Protein AF-A0A946PWZ6-F1 (afdb_monomer)

Sequence (122 aa):
MGLSAFQRKIKNADKPLVVDFWAPWCGPCKMTKLILEKLQDEYAGKVDVSFINADKFKEGDVKILLQPFDRFLRLGTGAVVLLLGFNQGVWSLMAISVAIAFWGISDICPLWSAIKGFFRKK

Mean predicted aligned error: 13.88 Å

Secondary structure (DSSP, 8-state):
--HHHHHHHHHT-SS-EEEEEE-TT-HHHHHHHHHHHHHHHHTTTT-EEEEEEGGGS-TTS------HHHHHHHHHHHHHHHHHHHHHT-HHHHHHHHHHHHHHHHTT-HHHHHHHHHHTT-

Nearest PDB structures (foldseek):
  3dxb-assembly2_D  TM=8.796E-01  e=1.048E-04  Escherichia coli O157:H7
  2h70-assembly2_B  TM=8.902E-01  e=1.359E-04  Escherichia coli
  7bzk-assembly1_B  TM=9.449E-01  e=6.059E-04  Arabidopsis thaliana
  5xoc-assembly1_B  TM=8.041E-01  e=9.823E-05  Escherichia coli K-12
  2ypm-assembly1_A  TM=9.442E-01  e=1.238E-03  synthetic construct

Radius of gyration: 20.77 Å; Cα contacts (8 Å, |Δi|>4): 86; chains: 1; bounding box: 49×38×45 Å

Foldseek 3Di:
DEPVVVVVCVVPDPAAEAEQEDEPPDPVSVVVVVVVVVVCVVCPPHYHYHYDYNVNYDPPDDPPPPPVVVLCVLLVVLVVLCVVCVVVVPVVSPVVSVVSNCVSVLSPDVVNVVVVVVVVVD

Solvent-accessible surface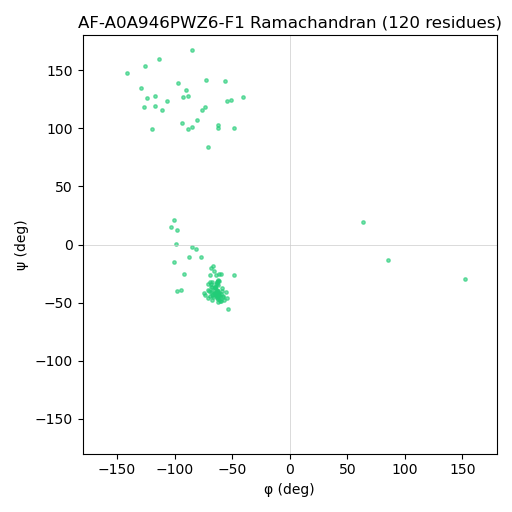 area (backbone atoms only — not comparable to full-atom values): 7090 Å² total; per-residue (Å²): 101,50,72,72,57,49,54,50,52,60,76,70,48,93,46,60,69,48,74,47,77,32,45,100,87,39,68,69,44,59,57,52,48,58,52,51,54,55,48,37,64,77,36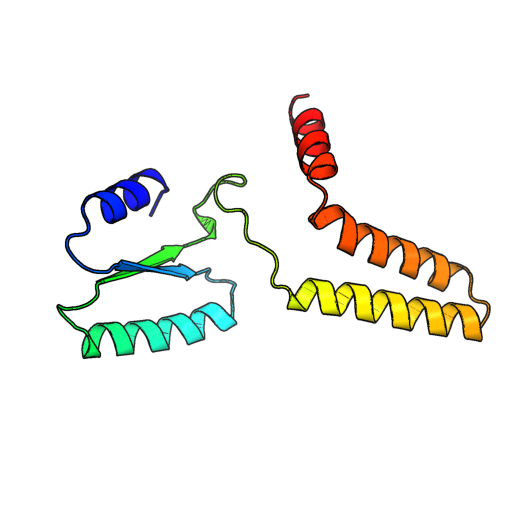,58,91,62,42,48,75,46,81,30,49,53,81,66,55,66,97,80,81,73,82,76,73,73,55,73,61,63,46,50,51,36,44,50,50,17,53,52,38,31,52,52,14,63,76,68,70,37,63,69,38,39,53,50,17,51,50,41,40,49,56,54,50,51,80,72,37,68,65,52,59,52,50,53,57,59,64,70,74,110

pLDDT: mean 75.92, std 12.52, range [43.72, 93.0]

Structure (mmCIF, N/CA/C/O backbone):
data_AF-A0A946PWZ6-F1
#
_entry.id   AF-A0A946PWZ6-F1
#
loop_
_atom_site.group_PDB
_atom_site.id
_atom_site.type_symbol
_atom_site.label_atom_id
_atom_site.label_alt_id
_atom_site.label_comp_id
_atom_site.label_asym_id
_atom_site.label_entity_id
_atom_site.label_seq_id
_atom_site.pdbx_PDB_ins_code
_atom_site.Cartn_x
_atom_site.Cartn_y
_atom_site.Cartn_z
_atom_site.occupancy
_atom_site.B_iso_or_equiv
_atom_site.auth_seq_id
_atom_site.auth_comp_id
_atom_site.auth_asym_id
_atom_site.auth_atom_id
_atom_site.pdbx_PDB_model_num
ATOM 1 N N . MET A 1 1 ? -15.781 8.729 0.412 1.00 58.56 1 MET A N 1
ATOM 2 C CA . MET A 1 1 ? -15.851 9.929 1.273 1.00 58.56 1 MET A CA 1
ATOM 3 C C . MET A 1 1 ? -14.778 10.905 0.817 1.00 58.56 1 MET A C 1
ATOM 5 O O . MET A 1 1 ? -13.764 10.436 0.326 1.00 58.56 1 MET A O 1
ATOM 9 N N . GLY A 1 2 ? -15.005 12.216 0.921 1.00 65.62 2 GLY A N 1
ATOM 10 C CA . GLY A 1 2 ? -13.944 13.215 0.714 1.00 65.62 2 GLY A CA 1
ATOM 11 C C . GLY A 1 2 ? -13.122 13.452 1.989 1.00 65.62 2 GLY A C 1
ATOM 12 O O . GLY A 1 2 ? -13.548 13.049 3.074 1.00 65.62 2 GLY A O 1
ATOM 13 N N . LEU A 1 3 ? -11.981 14.141 1.870 1.00 68.44 3 LEU A N 1
ATOM 14 C CA . LEU A 1 3 ? -11.038 14.408 2.970 1.00 68.44 3 LEU A CA 1
ATO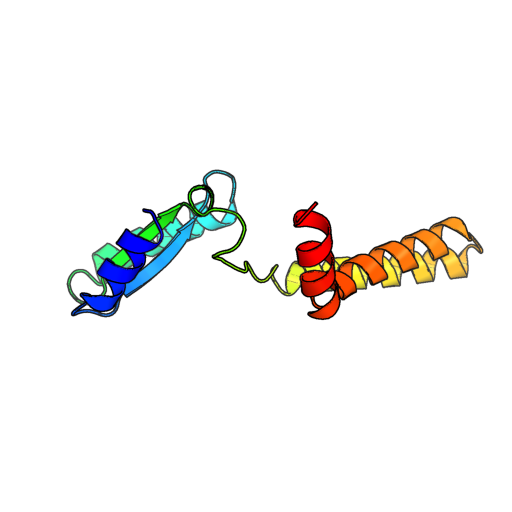M 15 C C . LEU A 1 3 ? -11.697 15.093 4.186 1.00 68.44 3 LEU A C 1
ATOM 17 O O . LEU A 1 3 ? -11.460 14.707 5.326 1.00 68.44 3 LEU A O 1
ATOM 21 N N . SER A 1 4 ? -12.591 16.058 3.956 1.00 72.38 4 SER A N 1
ATOM 22 C CA . SER A 1 4 ? -13.293 16.783 5.027 1.00 72.38 4 SER A CA 1
ATOM 23 C C . SER A 1 4 ? -14.286 15.908 5.802 1.00 72.38 4 SER A C 1
ATOM 25 O O . SER A 1 4 ? -14.470 16.072 7.008 1.00 72.38 4 SER A O 1
ATOM 27 N N . ALA A 1 5 ? -14.926 14.945 5.132 1.00 77.19 5 ALA A N 1
ATOM 28 C CA . ALA A 1 5 ? -15.793 13.969 5.788 1.00 77.19 5 ALA A CA 1
ATOM 29 C C . ALA A 1 5 ? -14.972 12.976 6.625 1.00 77.19 5 ALA A C 1
ATOM 31 O O . ALA A 1 5 ? -15.361 12.661 7.746 1.00 77.19 5 ALA A O 1
ATOM 32 N N . PHE A 1 6 ? -13.815 12.554 6.111 1.00 78.62 6 PHE A N 1
ATOM 33 C CA . PHE A 1 6 ? -12.870 11.694 6.821 1.00 78.62 6 PHE A CA 1
ATOM 34 C C . PHE A 1 6 ? -12.320 12.352 8.093 1.00 78.62 6 PHE A C 1
ATOM 36 O O . PHE A 1 6 ? -12.410 11.771 9.172 1.00 78.62 6 PHE A O 1
ATOM 43 N N . GLN A 1 7 ? -11.839 13.595 7.997 1.00 79.62 7 GLN A N 1
ATOM 44 C CA . GLN A 1 7 ? -11.321 14.340 9.149 1.00 79.62 7 GLN A CA 1
ATOM 45 C C . GLN A 1 7 ? -12.370 14.521 10.249 1.00 79.62 7 GLN A C 1
ATOM 47 O O . GLN A 1 7 ? -12.046 14.391 11.427 1.00 79.62 7 GLN A O 1
ATOM 52 N N . ARG A 1 8 ? -13.632 14.790 9.884 1.00 82.69 8 ARG A N 1
ATOM 53 C CA . ARG A 1 8 ? -14.728 14.852 10.864 1.00 82.69 8 ARG A CA 1
ATOM 54 C C . ARG A 1 8 ? -14.991 13.498 11.515 1.00 82.69 8 ARG A C 1
ATOM 56 O O . ARG A 1 8 ? -15.184 13.457 12.723 1.00 82.69 8 ARG A O 1
ATOM 63 N N . LYS A 1 9 ? -14.962 12.408 10.740 1.00 81.12 9 LYS A N 1
ATOM 64 C CA . LYS A 1 9 ? -15.174 11.058 11.273 1.00 81.12 9 LYS A CA 1
ATOM 65 C C . LYS A 1 9 ? -14.078 10.663 12.268 1.00 81.12 9 LYS A C 1
ATOM 67 O O . LYS A 1 9 ? -14.411 10.100 13.295 1.00 81.12 9 LYS A O 1
ATOM 72 N N . ILE A 1 10 ? -12.814 11.021 12.014 1.00 83.38 10 ILE A N 1
ATOM 73 C CA . ILE A 1 10 ? -11.712 10.794 12.969 1.00 83.38 10 ILE A CA 1
ATOM 74 C C . ILE A 1 10 ? -11.866 11.658 14.221 1.00 83.38 10 ILE A C 1
ATOM 76 O O . ILE A 1 10 ? -11.721 11.156 15.328 1.00 83.38 10 ILE A O 1
ATOM 80 N N . LYS A 1 11 ? -12.141 12.960 14.058 1.00 84.25 11 LYS A N 1
ATOM 81 C CA . LYS A 1 11 ? -12.227 13.889 15.197 1.00 84.25 11 LYS A CA 1
ATOM 82 C C . LYS A 1 11 ? -13.354 13.543 16.167 1.00 84.25 11 LYS A C 1
ATOM 84 O O . LYS A 1 11 ? -13.210 13.795 17.353 1.00 84.25 11 LYS A O 1
ATOM 89 N N . ASN A 1 12 ? -14.444 12.982 15.651 1.00 84.56 12 ASN A N 1
ATOM 90 C CA . ASN A 1 12 ? -15.623 12.623 16.431 1.00 84.56 12 ASN A CA 1
ATOM 91 C C . ASN A 1 12 ? -15.701 11.110 16.709 1.00 84.56 12 ASN A C 1
ATOM 93 O O . ASN A 1 12 ? -16.777 10.608 17.022 1.00 84.56 12 ASN A O 1
ATOM 97 N N . ALA A 1 13 ? -14.613 10.357 16.514 1.00 82.62 13 ALA A N 1
ATOM 98 C CA . ALA A 1 13 ? -14.610 8.925 16.784 1.00 82.62 13 ALA A CA 1
ATOM 99 C C . ALA A 1 13 ? -14.428 8.671 18.288 1.00 82.62 13 ALA A C 1
ATOM 101 O O . ALA A 1 13 ? -13.325 8.792 18.811 1.00 82.62 13 ALA A O 1
ATOM 102 N N . ASP A 1 14 ? -15.501 8.257 18.964 1.00 82.25 14 ASP A N 1
ATOM 103 C CA . ASP A 1 14 ? -15.459 7.833 20.376 1.00 82.25 14 ASP A CA 1
ATOM 104 C C . ASP A 1 14 ? -14.871 6.422 20.566 1.00 82.25 14 ASP A C 1
ATOM 106 O O . ASP A 1 14 ? -14.599 5.983 21.683 1.00 82.25 14 ASP A O 1
ATOM 110 N N . LYS A 1 15 ? -14.694 5.681 19.468 1.00 85.19 15 LYS A N 1
ATOM 111 C CA . LYS A 1 15 ? -14.197 4.301 19.439 1.00 85.19 15 LYS A CA 1
ATOM 112 C C . LYS A 1 15 ? -12.990 4.197 18.508 1.00 85.19 15 LYS A C 1
ATOM 114 O O . LYS A 1 15 ? -12.902 4.977 17.557 1.00 85.19 15 LYS A O 1
ATOM 119 N N . PRO A 1 16 ? -12.082 3.229 18.727 1.00 85.38 16 PRO A N 1
ATOM 120 C CA . PRO A 1 16 ? -10.998 2.962 17.791 1.00 85.38 16 PRO A CA 1
ATOM 121 C C . PRO A 1 16 ? -11.564 2.719 16.386 1.00 85.38 16 PRO A C 1
ATOM 123 O O . PRO A 1 16 ? -12.429 1.866 16.182 1.00 85.38 16 PRO A O 1
ATOM 126 N N . LEU A 1 17 ? -11.091 3.526 15.437 1.00 85.25 17 LEU A N 1
ATOM 127 C CA . LEU A 1 17 ? -11.569 3.573 14.061 1.00 85.25 17 LEU A CA 1
ATOM 128 C C . LEU A 1 17 ? -10.480 3.025 13.135 1.00 85.25 17 LEU A C 1
ATOM 130 O O . LEU A 1 17 ? -9.412 3.624 13.002 1.00 85.25 17 LEU A O 1
ATOM 134 N N . VAL A 1 18 ? -10.762 1.908 12.473 1.00 83.75 18 VAL A N 1
ATOM 135 C CA . VAL A 1 18 ? -9.904 1.330 11.435 1.00 83.75 18 VAL A CA 1
ATOM 136 C C . VAL A 1 18 ? -10.366 1.852 10.082 1.00 83.75 18 VAL A C 1
ATOM 138 O O . VAL A 1 18 ? -11.543 1.779 9.729 1.00 83.75 18 VAL A O 1
ATOM 141 N N . VAL A 1 19 ? -9.436 2.410 9.315 1.00 83.56 19 VAL A N 1
ATOM 142 C CA . VAL A 1 19 ? -9.729 3.028 8.021 1.00 83.56 19 VAL A CA 1
ATOM 143 C C . VAL A 1 19 ? -8.989 2.259 6.943 1.00 83.56 19 VAL A C 1
ATOM 145 O O . VAL A 1 19 ? -7.761 2.219 6.955 1.00 83.56 19 VAL A O 1
ATOM 148 N N . ASP A 1 20 ? -9.740 1.684 6.007 1.00 81.88 20 ASP A N 1
ATOM 149 C CA . ASP A 1 20 ? -9.186 0.964 4.862 1.00 81.88 20 ASP A CA 1
ATOM 150 C C . ASP A 1 20 ? -9.345 1.788 3.581 1.00 81.88 20 ASP A C 1
ATOM 152 O O . ASP A 1 20 ? -10.448 2.216 3.212 1.00 81.88 20 ASP A O 1
ATOM 156 N N . PHE A 1 21 ? -8.219 2.033 2.914 1.00 80.19 21 PHE A N 1
ATOM 157 C CA . PHE A 1 21 ? -8.160 2.761 1.653 1.00 80.19 21 PHE A CA 1
ATOM 158 C C . PHE A 1 21 ? -8.200 1.752 0.509 1.00 80.19 21 PHE A C 1
ATOM 160 O O . PHE A 1 21 ? -7.207 1.092 0.215 1.00 80.19 21 PHE A O 1
ATOM 167 N N . TRP A 1 22 ? -9.346 1.650 -0.158 1.00 79.06 22 TRP A N 1
ATOM 168 C CA . TRP A 1 22 ? -9.567 0.665 -1.213 1.00 79.06 22 TRP A CA 1
ATOM 169 C C . TRP A 1 22 ? -9.745 1.329 -2.577 1.00 79.06 22 TRP A C 1
ATOM 171 O O . TRP A 1 22 ? -10.119 2.495 -2.674 1.00 79.06 22 TRP A O 1
ATOM 181 N N . ALA A 1 23 ? -9.536 0.570 -3.649 1.00 78.44 23 ALA A N 1
ATOM 182 C CA . ALA A 1 23 ? -9.840 1.005 -5.007 1.00 78.44 23 ALA A CA 1
ATOM 183 C C . ALA A 1 23 ? -10.409 -0.165 -5.830 1.00 78.44 23 ALA A C 1
ATOM 185 O O . ALA A 1 23 ? -10.014 -1.313 -5.607 1.00 78.44 23 ALA A O 1
ATOM 186 N N . PRO A 1 24 ? -11.315 0.078 -6.796 1.00 75.19 24 PRO A N 1
ATOM 187 C CA . PRO A 1 24 ? -11.941 -0.977 -7.599 1.00 75.19 24 PRO A CA 1
ATOM 188 C C . PRO A 1 24 ? -10.943 -1.752 -8.476 1.00 75.19 24 PRO A C 1
ATOM 190 O O . PRO A 1 24 ? -11.180 -2.925 -8.786 1.00 75.19 24 PRO A O 1
ATOM 193 N N . TRP A 1 25 ? -9.824 -1.119 -8.837 1.00 74.75 25 TRP A N 1
ATOM 194 C CA . TRP A 1 25 ? -8.723 -1.706 -9.607 1.00 74.75 25 TRP A CA 1
ATOM 195 C C . TRP A 1 25 ? -7.672 -2.413 -8.735 1.00 74.75 25 TRP A C 1
ATOM 197 O O . TRP A 1 25 ? -6.834 -3.143 -9.257 1.00 74.75 25 TRP A O 1
ATOM 207 N N . CYS A 1 26 ? -7.715 -2.251 -7.410 1.00 76.31 26 CYS A N 1
ATOM 208 C CA . CYS A 1 26 ? -6.762 -2.887 -6.508 1.00 76.31 26 CYS A CA 1
ATOM 209 C C . CYS A 1 26 ? -7.219 -4.315 -6.166 1.00 76.31 26 CYS A C 1
ATOM 211 O O . CYS A 1 26 ? -8.091 -4.521 -5.320 1.00 76.31 26 CYS A O 1
ATOM 213 N N . GLY A 1 27 ? -6.620 -5.310 -6.827 1.00 76.19 27 GLY A N 1
ATOM 214 C CA . GLY A 1 27 ? -6.893 -6.734 -6.592 1.00 76.19 27 GLY A CA 1
ATOM 215 C C . GLY A 1 27 ? -6.735 -7.156 -5.122 1.00 76.19 27 GLY A C 1
ATOM 216 O O . GLY A 1 27 ? -7.707 -7.636 -4.538 1.00 76.19 27 GLY A O 1
ATOM 217 N N . PRO A 1 28 ? -5.574 -6.916 -4.482 1.00 75.50 28 PRO A N 1
ATOM 218 C CA . PRO A 1 28 ? -5.355 -7.253 -3.072 1.00 75.50 28 PRO A CA 1
ATOM 219 C C . PRO A 1 28 ? -6.347 -6.577 -2.115 1.00 75.50 28 PRO A C 1
ATOM 221 O O . PRO A 1 28 ? -6.825 -7.209 -1.178 1.00 75.50 28 PRO A O 1
ATOM 224 N N . CYS A 1 29 ? -6.735 -5.326 -2.390 1.00 80.94 29 CYS A N 1
ATOM 225 C CA . CYS A 1 29 ? -7.674 -4.580 -1.551 1.00 80.94 29 CYS A CA 1
ATOM 226 C C . CYS A 1 29 ? -9.051 -5.258 -1.465 1.00 80.94 29 CYS A C 1
ATOM 228 O O . CYS A 1 29 ? -9.712 -5.178 -0.433 1.00 80.94 29 CYS A O 1
ATOM 230 N N . LYS A 1 30 ? -9.487 -5.963 -2.520 1.00 78.94 30 LYS A N 1
ATOM 231 C CA . LYS A 1 30 ? -10.759 -6.709 -2.501 1.00 78.94 30 LYS A CA 1
ATOM 232 C C . LYS A 1 30 ? -10.736 -7.856 -1.489 1.00 78.94 30 LYS A C 1
ATOM 234 O O . LYS A 1 30 ? -11.748 -8.103 -0.842 1.00 78.94 30 LYS A O 1
ATOM 239 N N . MET A 1 31 ? -9.589 -8.519 -1.332 1.00 83.81 31 MET A N 1
ATOM 240 C CA . MET A 1 31 ? -9.410 -9.589 -0.347 1.00 83.81 31 MET A CA 1
ATOM 241 C C . MET A 1 31 ? -9.372 -9.026 1.073 1.00 83.81 31 MET A C 1
ATOM 243 O O . MET A 1 31 ? -10.071 -9.524 1.953 1.00 83.81 31 MET A O 1
ATOM 247 N N . THR A 1 32 ? -8.607 -7.952 1.277 1.00 83.88 32 THR A N 1
ATOM 248 C CA . THR A 1 32 ? -8.506 -7.258 2.566 1.00 83.88 32 THR A CA 1
ATOM 249 C C . THR A 1 32 ? -9.872 -6.770 3.037 1.00 83.88 32 THR A C 1
ATOM 251 O O . THR A 1 32 ? -10.253 -7.030 4.175 1.00 83.88 32 THR A O 1
ATOM 254 N N . LYS A 1 33 ? -10.667 -6.178 2.137 1.00 85.06 33 LYS A N 1
ATOM 255 C CA . LYS A 1 33 ? -12.026 -5.720 2.436 1.00 85.06 33 LYS A CA 1
ATOM 256 C C . LYS A 1 33 ? -12.904 -6.829 3.025 1.00 85.06 33 LYS A C 1
ATOM 258 O O . LYS A 1 33 ? -13.549 -6.610 4.043 1.00 85.06 33 LYS A O 1
ATOM 263 N N . LEU A 1 34 ? -12.878 -8.020 2.427 1.00 86.25 34 LEU A N 1
ATOM 264 C CA . LEU A 1 34 ? -13.685 -9.157 2.877 1.00 86.25 34 LEU A CA 1
ATOM 265 C C . LEU A 1 34 ? -13.294 -9.633 4.287 1.00 86.25 34 LEU A C 1
ATOM 267 O O . LEU A 1 34 ? -14.134 -10.103 5.050 1.00 86.25 34 LEU A O 1
ATOM 271 N N . ILE A 1 35 ? -12.008 -9.532 4.630 1.00 88.25 35 ILE A N 1
ATOM 272 C CA . ILE A 1 35 ? -11.497 -9.879 5.960 1.00 88.25 35 ILE A CA 1
ATOM 273 C C . ILE A 1 35 ? -11.913 -8.811 6.975 1.00 88.25 35 ILE A C 1
ATOM 275 O O . ILE A 1 35 ? 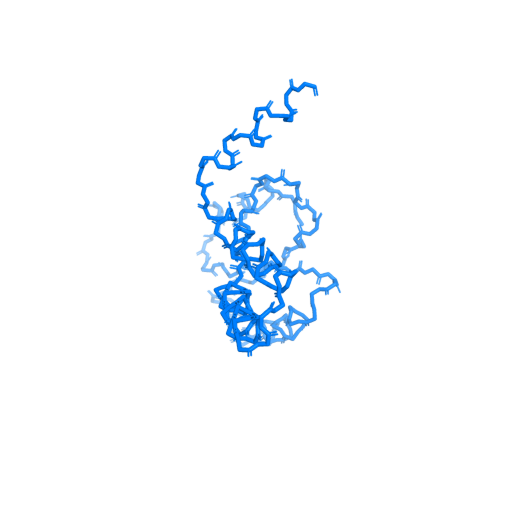-12.375 -9.156 8.060 1.00 88.25 35 ILE A O 1
ATOM 279 N N . LEU A 1 36 ? -11.799 -7.527 6.623 1.00 87.06 36 LEU A N 1
ATOM 280 C CA . LEU A 1 36 ? -12.207 -6.436 7.509 1.00 87.06 36 LEU A CA 1
ATOM 281 C C . LEU A 1 36 ? -13.712 -6.423 7.785 1.00 87.06 36 LEU A C 1
ATOM 283 O O . LEU A 1 36 ? -14.092 -6.123 8.909 1.00 87.06 36 LEU A O 1
ATOM 287 N N . GLU A 1 37 ? -14.556 -6.762 6.808 1.00 86.81 37 GLU A N 1
ATOM 288 C CA . GLU A 1 37 ? -16.006 -6.887 7.025 1.00 86.81 37 GLU A CA 1
ATOM 289 C C . GLU A 1 37 ? -16.318 -7.982 8.059 1.00 86.81 37 GLU A C 1
ATOM 291 O O . GLU A 1 37 ? -17.070 -7.743 8.998 1.00 86.81 37 GLU A O 1
ATOM 296 N N . LYS A 1 38 ? -15.651 -9.143 7.981 1.00 88.81 38 LYS A N 1
ATOM 297 C CA . LYS A 1 38 ? -15.804 -10.210 8.989 1.00 88.81 38 LYS A CA 1
ATOM 298 C C . LYS A 1 38 ? -15.337 -9.780 10.380 1.00 88.81 38 LYS A C 1
ATOM 300 O O . LYS A 1 38 ? -15.989 -10.085 11.373 1.00 88.81 38 LYS A O 1
ATOM 305 N N . LEU A 1 39 ? -14.214 -9.064 10.453 1.00 86.50 39 LEU A N 1
ATOM 306 C CA . LEU A 1 39 ? -13.701 -8.533 11.717 1.00 86.50 39 LEU A CA 1
ATOM 307 C C . LEU A 1 39 ? -14.613 -7.438 12.282 1.00 86.50 39 LEU A C 1
ATOM 309 O O . LEU A 1 39 ? -14.729 -7.308 13.495 1.00 86.50 39 LEU A O 1
ATOM 313 N N . GLN A 1 40 ? -15.277 -6.654 11.433 1.00 86.56 40 GLN A N 1
ATOM 314 C CA . GLN A 1 40 ? -16.232 -5.645 11.885 1.00 86.56 40 GLN A CA 1
ATOM 315 C C . GLN A 1 40 ? -17.422 -6.284 12.609 1.00 86.56 40 GLN A C 1
ATOM 317 O O . GLN A 1 40 ? -17.838 -5.765 13.644 1.00 86.56 40 GLN A O 1
ATOM 322 N N . ASP A 1 41 ? -17.922 -7.413 12.104 1.00 86.94 41 ASP A N 1
ATOM 323 C CA . ASP A 1 41 ? -19.005 -8.166 12.742 1.00 86.94 41 ASP A CA 1
ATOM 324 C C . ASP A 1 41 ? -18.554 -8.795 14.070 1.00 86.94 41 ASP A C 1
ATOM 326 O O . ASP A 1 41 ? -19.257 -8.705 15.077 1.00 86.94 41 ASP A O 1
ATOM 330 N N . GLU A 1 42 ? -17.355 -9.383 14.110 1.00 88.50 42 GLU A N 1
ATOM 331 C CA . GLU A 1 42 ? -16.809 -10.016 15.320 1.00 88.50 42 GLU A CA 1
ATOM 332 C C . GLU A 1 42 ? -16.490 -8.996 16.429 1.00 88.50 42 GLU A C 1
ATOM 334 O O . GLU A 1 42 ? -16.718 -9.246 17.616 1.00 88.50 42 GLU A O 1
ATOM 339 N N . TYR A 1 43 ? -16.008 -7.811 16.048 1.00 86.38 43 TYR A N 1
ATOM 340 C CA . TYR A 1 43 ? -15.676 -6.713 16.960 1.00 86.38 43 TYR A CA 1
ATOM 341 C C . TYR A 1 43 ? -16.766 -5.635 17.020 1.00 86.38 43 TYR A C 1
ATOM 343 O O . TYR A 1 43 ? -16.498 -4.501 17.451 1.00 86.38 43 TYR A O 1
ATOM 351 N N . ALA A 1 44 ? -17.998 -5.987 16.638 1.00 80.69 44 ALA A N 1
ATOM 352 C CA . ALA A 1 44 ? -19.133 -5.079 16.615 1.00 80.69 44 ALA A CA 1
ATOM 353 C C . ALA A 1 44 ? -19.285 -4.351 17.959 1.00 80.69 44 ALA A C 1
ATOM 355 O O . ALA A 1 44 ? -19.341 -4.939 19.040 1.00 80.69 44 ALA A O 1
ATOM 356 N N . GLY A 1 45 ? -19.302 -3.020 17.896 1.00 79.81 45 GLY A N 1
ATOM 357 C CA . GLY A 1 45 ? -19.426 -2.160 19.070 1.00 79.81 45 GLY A CA 1
ATOM 358 C C . GLY A 1 45 ? -18.116 -1.830 19.794 1.00 79.81 45 GLY A C 1
ATOM 359 O O . GLY A 1 45 ? -18.134 -0.866 20.564 1.00 79.81 45 GLY A O 1
ATOM 360 N N . LYS A 1 46 ? -17.001 -2.524 19.517 1.00 83.00 46 LYS A N 1
ATOM 361 C CA . LYS A 1 46 ? -15.659 -2.206 20.050 1.00 83.00 46 LYS A CA 1
ATOM 362 C C . LYS A 1 46 ? -14.805 -1.403 19.070 1.00 83.00 46 LYS A C 1
ATOM 364 O O . LYS A 1 46 ? -14.118 -0.483 19.502 1.00 83.00 46 LYS A O 1
ATOM 369 N N . VAL A 1 47 ? -14.864 -1.730 17.780 1.00 84.19 47 VAL A N 1
ATOM 370 C CA . VAL A 1 47 ? -14.077 -1.091 16.713 1.00 84.19 47 VAL A CA 1
ATOM 371 C C . VAL A 1 47 ? -15.020 -0.682 15.583 1.00 84.19 47 VAL A C 1
ATOM 373 O O . VAL A 1 47 ? -15.887 -1.465 15.202 1.00 84.19 47 VAL A O 1
ATOM 376 N N . ASP A 1 48 ? -14.875 0.537 15.059 1.00 84.25 48 ASP A N 1
ATOM 377 C CA . ASP A 1 48 ? -15.568 0.949 13.829 1.00 84.25 48 ASP A CA 1
ATOM 378 C C . ASP A 1 48 ? -14.630 0.777 12.630 1.00 84.25 48 ASP A C 1
ATOM 380 O O . ASP A 1 48 ? -13.444 1.100 12.712 1.00 84.25 48 ASP A O 1
ATOM 384 N N . VAL A 1 49 ? -15.154 0.281 11.510 1.00 85.44 49 VAL A N 1
ATOM 385 C CA . VAL A 1 49 ? -14.391 0.091 10.273 1.00 85.44 49 VAL A CA 1
ATOM 386 C C . VAL A 1 49 ? -14.988 0.974 9.186 1.00 85.44 49 VAL A C 1
ATOM 388 O O . VAL A 1 49 ? -16.193 0.968 8.934 1.00 85.44 49 VAL A O 1
ATOM 391 N N . SER A 1 50 ? -14.144 1.769 8.529 1.00 84.50 50 SER A N 1
ATOM 392 C CA . SER A 1 50 ? -14.570 2.713 7.499 1.00 84.50 50 SER A CA 1
ATOM 393 C C . SER A 1 50 ? -13.790 2.514 6.208 1.00 84.50 50 SER A C 1
ATOM 395 O O . SER A 1 50 ? -12.588 2.756 6.153 1.00 84.50 50 SER A O 1
ATOM 397 N N . PHE A 1 51 ? -14.500 2.170 5.136 1.00 82.81 51 PHE A N 1
ATOM 398 C CA . PHE A 1 51 ? -13.914 2.016 3.806 1.00 82.81 51 PHE A CA 1
ATOM 399 C C . PHE A 1 51 ? -13.908 3.342 3.046 1.00 82.81 51 PHE A C 1
ATOM 401 O O . PHE A 1 51 ? -14.950 3.994 2.889 1.00 82.81 51 PHE A O 1
ATOM 408 N N . ILE A 1 52 ? -12.752 3.737 2.517 1.00 80.81 52 ILE A N 1
ATOM 409 C CA . ILE A 1 52 ? -12.618 4.956 1.719 1.00 80.81 52 ILE A CA 1
ATOM 410 C C . ILE A 1 52 ? -12.020 4.632 0.357 1.00 80.81 52 ILE A C 1
ATOM 412 O O . ILE A 1 52 ? -10.967 4.021 0.256 1.00 80.81 52 ILE A O 1
ATOM 416 N N . ASN A 1 53 ? -12.711 5.059 -0.701 1.00 80.31 53 ASN A N 1
ATOM 417 C CA . ASN A 1 53 ? -12.230 4.878 -2.063 1.00 80.31 53 ASN A CA 1
ATOM 418 C C . ASN A 1 53 ? -11.068 5.848 -2.350 1.00 80.31 53 ASN A C 1
ATOM 420 O O . ASN A 1 53 ? -11.274 7.066 -2.314 1.00 80.31 53 ASN A O 1
ATOM 424 N N . ALA A 1 54 ? -9.890 5.295 -2.642 1.00 74.06 54 ALA A N 1
ATOM 425 C CA . ALA A 1 54 ? -8.652 6.009 -2.933 1.00 74.06 54 ALA A CA 1
ATOM 426 C C . ALA A 1 54 ? -8.750 6.896 -4.194 1.00 74.06 54 ALA A C 1
ATOM 428 O O . ALA A 1 54 ? -8.185 7.987 -4.212 1.00 74.06 54 ALA A O 1
ATOM 429 N N . ASP A 1 55 ? -9.550 6.506 -5.192 1.00 72.38 55 ASP A N 1
ATOM 430 C CA . ASP A 1 55 ? -9.723 7.255 -6.452 1.00 72.38 55 ASP A CA 1
ATOM 431 C C . ASP A 1 55 ? -10.444 8.592 -6.256 1.00 72.38 55 ASP A C 1
ATOM 433 O O . ASP A 1 55 ? -10.386 9.483 -7.102 1.00 72.38 55 ASP A O 1
ATOM 437 N N . LYS A 1 56 ? -11.171 8.745 -5.142 1.00 69.38 56 LYS A N 1
ATOM 438 C CA . LYS A 1 56 ? -11.906 9.981 -4.838 1.00 69.38 56 LYS A CA 1
ATOM 439 C C . LYS A 1 56 ? -11.038 11.044 -4.163 1.00 69.38 56 LYS A C 1
ATOM 441 O O . LYS A 1 56 ? -11.539 12.141 -3.903 1.00 69.38 56 LYS A O 1
ATOM 446 N N . PHE A 1 57 ? -9.772 10.745 -3.880 1.00 65.12 57 PHE A N 1
ATOM 447 C CA . PHE A 1 57 ? -8.811 11.726 -3.389 1.00 65.12 57 PHE A CA 1
ATOM 448 C C . PHE A 1 57 ? -8.086 12.378 -4.566 1.00 65.12 57 PHE A C 1
ATOM 450 O O . PHE A 1 57 ? -7.632 11.707 -5.486 1.00 65.12 57 PHE A O 1
ATOM 457 N N . LYS A 1 58 ? -7.985 13.710 -4.549 1.00 56.25 58 LYS A N 1
ATOM 458 C CA . LYS A 1 58 ? -7.223 14.448 -5.561 1.00 56.25 58 LYS A CA 1
ATOM 459 C C . LYS A 1 58 ? -5.724 14.231 -5.328 1.00 56.25 58 LYS A C 1
ATOM 461 O O . LYS A 1 58 ? -5.280 14.200 -4.180 1.00 56.25 58 LYS A O 1
ATOM 466 N N . GLU A 1 59 ? -4.963 14.103 -6.417 1.00 45.47 59 GLU A N 1
ATOM 467 C CA . GLU A 1 59 ? -3.496 13.991 -6.429 1.00 45.47 59 GLU A CA 1
ATOM 468 C C . GLU A 1 59 ? -2.843 15.076 -5.555 1.00 45.47 59 GLU A C 1
ATOM 470 O O . GLU A 1 59 ? -2.705 16.234 -5.961 1.00 45.47 59 GLU A O 1
ATOM 475 N N . GLY A 1 60 ? -2.440 14.699 -4.340 1.00 51.66 60 GLY A N 1
ATOM 476 C CA . GLY A 1 60 ? -1.742 15.586 -3.408 1.00 51.66 60 GLY A CA 1
ATOM 477 C C . GLY A 1 60 ? -1.936 15.259 -1.928 1.00 51.66 60 GLY A C 1
ATOM 478 O O . GLY A 1 60 ? -1.011 15.489 -1.156 1.00 51.66 60 GLY A O 1
ATOM 479 N N . ASP A 1 61 ? -3.080 14.689 -1.534 1.00 47.56 61 ASP A N 1
ATOM 480 C CA . ASP A 1 61 ? -3.412 14.532 -0.104 1.00 47.56 61 ASP A CA 1
ATOM 481 C C . ASP A 1 61 ? -2.980 13.196 0.511 1.00 47.56 61 ASP A C 1
ATOM 483 O O . ASP A 1 61 ? -2.750 13.112 1.716 1.00 47.56 61 ASP A O 1
ATOM 487 N N . VAL A 1 62 ? -2.843 12.142 -0.296 1.00 51.25 62 VA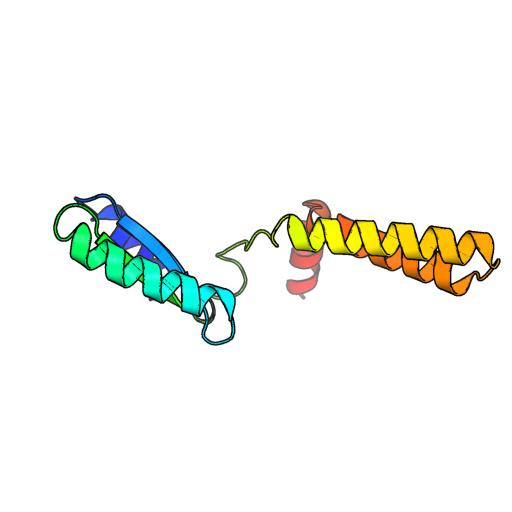L A N 1
ATOM 488 C CA . VAL A 1 62 ? -2.413 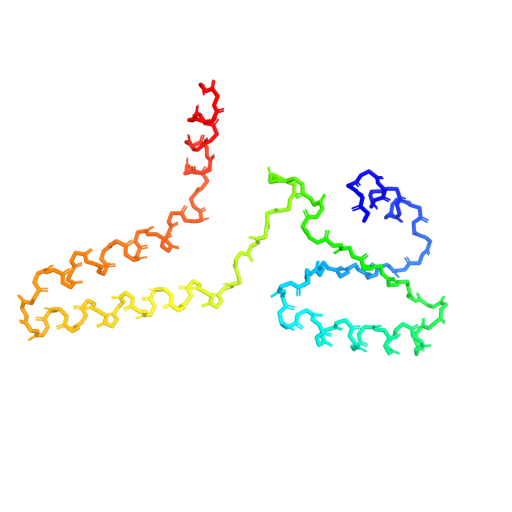10.825 0.186 1.00 51.25 62 VAL A CA 1
ATOM 489 C C . VAL A 1 62 ? -1.130 10.460 -0.535 1.00 51.25 62 VAL A C 1
ATOM 491 O O . VAL A 1 62 ? -1.136 10.018 -1.682 1.00 51.25 62 VAL A O 1
ATOM 494 N N . LYS A 1 63 ? -0.001 10.673 0.143 1.00 49.09 63 LYS A N 1
ATOM 495 C CA . LYS A 1 63 ? 1.297 10.169 -0.299 1.00 49.09 63 LYS A CA 1
ATOM 496 C C . LYS A 1 63 ? 1.274 8.654 -0.101 1.00 49.09 63 LYS A C 1
ATOM 498 O O . LYS A 1 63 ? 1.670 8.158 0.949 1.00 49.09 63 LYS A O 1
ATOM 503 N N . ILE A 1 64 ? 0.728 7.930 -1.078 1.00 51.84 64 ILE A N 1
ATOM 504 C CA . ILE A 1 64 ? 0.799 6.471 -1.120 1.00 51.84 64 ILE A CA 1
ATOM 505 C C . ILE A 1 64 ? 2.288 6.154 -1.218 1.00 51.84 64 ILE A C 1
ATOM 507 O O . ILE A 1 64 ? 2.921 6.367 -2.251 1.00 51.84 64 ILE A O 1
ATOM 511 N N . LEU A 1 65 ? 2.873 5.748 -0.094 1.00 51.03 65 LEU A N 1
ATOM 512 C CA . LEU A 1 65 ? 4.205 5.176 -0.069 1.00 51.03 65 LEU A CA 1
ATOM 513 C C . LEU A 1 65 ? 4.101 3.901 -0.900 1.00 51.03 65 LEU A C 1
ATOM 515 O O . LEU A 1 65 ? 3.561 2.904 -0.424 1.00 51.03 65 LEU A O 1
ATOM 519 N N . LEU A 1 66 ? 4.545 3.970 -2.159 1.00 51.91 66 LEU A N 1
ATOM 520 C CA . LEU A 1 66 ? 4.781 2.794 -2.991 1.00 51.91 66 LEU A CA 1
ATOM 521 C C . LEU A 1 66 ? 5.425 1.730 -2.105 1.00 51.91 66 LEU A C 1
ATOM 523 O O . LEU A 1 66 ? 6.381 2.024 -1.376 1.00 51.91 66 LEU A O 1
ATOM 527 N N . GLN A 1 67 ? 4.829 0.538 -2.092 1.00 58.88 67 GLN A N 1
ATOM 528 C CA . GLN A 1 67 ? 5.201 -0.490 -1.134 1.00 58.88 67 GLN A CA 1
ATOM 529 C C . GLN A 1 67 ? 6.709 -0.766 -1.259 1.00 58.88 67 GLN A C 1
ATOM 531 O O . GLN A 1 67 ? 7.223 -0.810 -2.380 1.00 58.88 67 GLN A O 1
ATOM 536 N N . PRO A 1 68 ? 7.436 -0.989 -0.147 1.00 66.75 68 PRO A N 1
ATOM 537 C CA . PRO A 1 68 ? 8.868 -1.309 -0.174 1.00 66.75 68 PRO A CA 1
ATOM 538 C C . PRO A 1 68 ? 9.240 -2.418 -1.176 1.00 66.75 68 PRO A C 1
ATOM 540 O O . PRO A 1 68 ? 10.350 -2.437 -1.705 1.00 66.75 68 PRO A O 1
ATOM 543 N N . PHE A 1 69 ? 8.282 -3.299 -1.474 1.00 77.31 69 PHE A N 1
ATOM 544 C CA . PHE A 1 69 ? 8.368 -4.360 -2.466 1.00 77.31 69 PHE A CA 1
ATOM 545 C C . PHE A 1 69 ? 8.627 -3.871 -3.902 1.00 77.31 69 PHE A C 1
ATOM 547 O O . PHE A 1 69 ? 9.555 -4.362 -4.539 1.00 77.31 69 PHE A O 1
ATOM 554 N N . ASP A 1 70 ? 7.892 -2.873 -4.404 1.00 71.38 70 ASP A N 1
ATOM 555 C CA . ASP A 1 70 ? 8.075 -2.369 -5.778 1.00 71.38 70 ASP A CA 1
ATOM 556 C C . ASP A 1 70 ? 9.464 -1.757 -5.970 1.00 71.38 70 ASP A C 1
ATOM 558 O O . ASP A 1 70 ? 10.090 -1.868 -7.028 1.00 71.38 70 ASP A O 1
ATOM 562 N N . ARG A 1 71 ? 9.986 -1.139 -4.908 1.00 72.38 71 ARG A N 1
ATOM 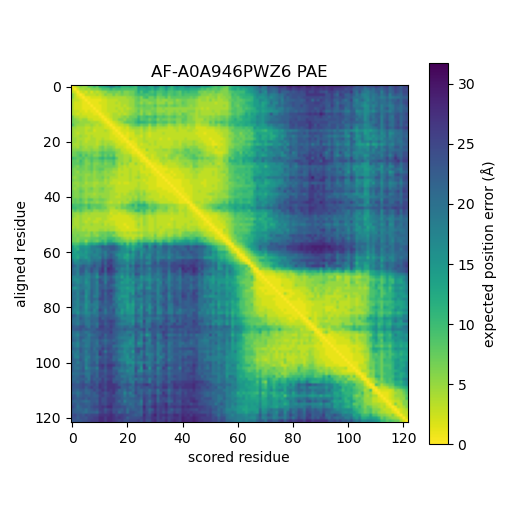563 C CA . ARG A 1 71 ? 11.338 -0.585 -4.895 1.00 72.38 71 ARG A CA 1
ATOM 564 C C . ARG A 1 71 ? 12.392 -1.684 -4.916 1.00 72.38 71 ARG A C 1
ATOM 566 O O . ARG A 1 71 ? 13.358 -1.581 -5.672 1.00 72.38 71 ARG A O 1
ATOM 573 N N . PHE A 1 72 ? 12.201 -2.728 -4.112 1.00 79.69 72 PHE A N 1
ATOM 574 C CA . PHE A 1 72 ? 13.077 -3.893 -4.123 1.00 79.69 72 PHE A CA 1
ATOM 575 C C . PHE A 1 72 ? 13.088 -4.556 -5.505 1.00 79.69 72 PHE A C 1
ATOM 577 O O . PHE A 1 72 ? 14.157 -4.856 -6.030 1.00 79.69 72 PHE A O 1
ATOM 584 N N . LEU A 1 73 ? 11.922 -4.684 -6.143 1.00 82.12 73 LEU A N 1
ATOM 585 C CA . LEU A 1 73 ? 11.792 -5.261 -7.476 1.00 82.12 73 LEU A CA 1
ATOM 586 C C . LEU A 1 73 ? 12.524 -4.434 -8.542 1.00 82.12 73 LEU A C 1
ATOM 588 O O . LEU A 1 73 ? 13.242 -4.998 -9.366 1.00 82.12 73 LEU A O 1
ATOM 592 N N . ARG A 1 74 ? 12.400 -3.100 -8.518 1.00 80.75 74 ARG A N 1
ATOM 593 C CA . ARG A 1 74 ? 13.096 -2.210 -9.467 1.00 80.75 74 ARG A CA 1
ATOM 594 C C . ARG A 1 74 ? 14.611 -2.220 -9.278 1.00 80.75 74 ARG A C 1
ATOM 596 O O . ARG A 1 74 ? 15.337 -2.325 -10.262 1.00 80.75 74 ARG A O 1
ATOM 603 N N . LEU A 1 75 ? 15.092 -2.148 -8.036 1.00 83.06 75 LEU A N 1
ATOM 604 C CA . LEU A 1 75 ? 16.530 -2.201 -7.744 1.00 83.06 75 LEU A CA 1
ATOM 605 C C . LEU A 1 75 ? 17.121 -3.580 -8.056 1.00 83.06 75 LEU A C 1
ATOM 607 O O . LEU A 1 75 ? 18.199 -3.658 -8.641 1.00 83.06 75 LEU A O 1
ATOM 611 N N . GLY A 1 76 ? 16.394 -4.652 -7.735 1.00 87.19 76 GLY A N 1
ATOM 612 C CA . GLY A 1 76 ? 16.776 -6.018 -8.081 1.00 87.19 76 GLY A CA 1
ATOM 613 C C . GLY A 1 76 ? 16.844 -6.222 -9.593 1.00 87.19 76 GLY A C 1
ATOM 614 O O . GLY A 1 76 ? 17.850 -6.707 -10.102 1.00 87.19 76 GLY A O 1
ATOM 615 N N . THR A 1 77 ? 15.826 -5.766 -10.328 1.00 88.44 77 THR A N 1
ATOM 616 C CA . THR A 1 77 ? 15.809 -5.833 -11.799 1.00 88.44 77 THR A CA 1
ATOM 617 C C . THR A 1 77 ? 16.956 -5.025 -12.404 1.00 88.44 77 THR A C 1
ATOM 619 O O . THR A 1 77 ? 17.659 -5.534 -13.271 1.00 88.44 77 THR A O 1
ATOM 622 N N . GLY A 1 78 ? 17.204 -3.803 -11.917 1.00 87.75 78 GLY A N 1
ATOM 623 C CA . GLY A 1 78 ? 18.346 -2.990 -12.344 1.00 87.75 78 GLY A CA 1
ATOM 624 C C . GLY A 1 78 ? 19.682 -3.707 -12.135 1.00 87.75 78 GLY A C 1
ATOM 625 O O . GLY A 1 78 ? 20.465 -3.815 -13.071 1.00 87.75 78 GLY A O 1
ATOM 626 N N . ALA A 1 79 ? 19.915 -4.286 -10.953 1.00 88.44 79 ALA A N 1
ATOM 627 C CA . ALA A 1 79 ? 21.142 -5.029 -10.665 1.00 88.44 79 ALA A CA 1
AT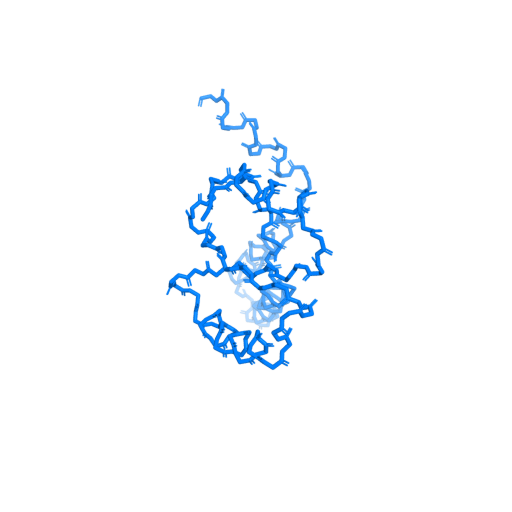OM 628 C C . ALA A 1 79 ? 21.328 -6.246 -11.589 1.00 88.44 79 ALA A C 1
ATOM 630 O O . ALA A 1 79 ? 22.416 -6.453 -12.123 1.00 88.44 79 ALA A O 1
ATOM 631 N N . VAL A 1 80 ? 20.266 -7.020 -11.831 1.00 89.69 80 VAL A N 1
ATOM 632 C CA . VAL A 1 80 ? 20.308 -8.172 -12.747 1.00 89.69 80 VAL A CA 1
ATOM 633 C C . VAL A 1 80 ? 20.603 -7.726 -14.183 1.00 89.69 80 VAL A C 1
ATOM 635 O O . VAL A 1 80 ? 21.472 -8.303 -14.836 1.00 89.69 80 VAL A O 1
ATOM 638 N N . VAL A 1 81 ? 19.935 -6.677 -14.672 1.00 88.56 81 VAL A N 1
ATOM 639 C CA . VAL A 1 81 ? 20.146 -6.139 -16.028 1.00 88.56 81 VAL A CA 1
ATOM 640 C C . VAL A 1 81 ? 21.555 -5.560 -16.188 1.00 88.56 81 VAL A C 1
ATOM 642 O O . VAL A 1 81 ? 22.173 -5.762 -17.234 1.00 88.56 81 VAL A O 1
ATOM 645 N N . LEU A 1 82 ? 22.099 -4.908 -15.155 1.00 87.44 82 LEU A N 1
ATOM 646 C CA . LEU A 1 82 ? 23.486 -4.437 -15.137 1.00 87.44 82 LEU A CA 1
ATOM 647 C C . LEU A 1 82 ? 24.471 -5.600 -15.283 1.00 87.44 82 LEU A C 1
ATOM 649 O O . LEU A 1 82 ? 25.378 -5.527 -16.108 1.00 87.44 82 LEU A O 1
ATOM 653 N N . LEU A 1 83 ? 24.289 -6.667 -14.497 1.00 86.44 83 LEU A N 1
ATOM 654 C CA . LEU A 1 83 ? 25.171 -7.836 -14.508 1.00 86.44 83 LEU A CA 1
ATOM 655 C C . LEU A 1 83 ? 25.141 -8.547 -15.865 1.00 86.44 83 LEU A C 1
ATOM 657 O O . LEU A 1 83 ? 26.193 -8.890 -16.403 1.00 86.44 83 LEU A O 1
ATOM 661 N N . LEU A 1 84 ? 23.953 -8.711 -16.454 1.00 87.56 84 LEU A N 1
ATOM 662 C CA . LEU A 1 84 ? 23.805 -9.278 -17.797 1.00 87.56 84 LEU A CA 1
ATOM 663 C C . LEU A 1 84 ? 24.432 -8.378 -18.870 1.00 87.56 84 LEU A C 1
ATOM 665 O O . LEU A 1 84 ? 25.129 -8.877 -19.754 1.00 87.56 84 LEU A O 1
ATOM 669 N N . GLY A 1 85 ? 24.235 -7.061 -18.768 1.00 85.38 85 GLY A N 1
ATOM 670 C CA . GLY A 1 85 ? 24.846 -6.081 -19.664 1.00 85.38 85 GLY A CA 1
ATOM 671 C C . GLY A 1 85 ? 26.373 -6.079 -19.586 1.00 85.38 85 GLY A C 1
ATOM 672 O O . GLY A 1 85 ? 27.031 -6.019 -20.622 1.00 85.38 85 GLY A O 1
ATOM 673 N N . PHE A 1 86 ? 26.937 -6.219 -18.384 1.00 86.19 86 PHE A N 1
ATOM 674 C CA . PHE A 1 86 ? 28.383 -6.281 -18.169 1.00 86.19 86 PHE A CA 1
ATOM 675 C C . PHE A 1 86 ? 28.988 -7.593 -18.689 1.00 86.19 86 PHE A C 1
ATOM 677 O O . PHE A 1 86 ? 30.034 -7.570 -19.329 1.00 86.19 86 PHE A O 1
ATOM 684 N N . ASN A 1 87 ? 28.305 -8.726 -18.487 1.00 88.62 87 ASN A N 1
ATOM 685 C CA . ASN A 1 87 ? 28.767 -10.034 -18.961 1.00 88.62 87 ASN A CA 1
ATOM 686 C C . ASN A 1 87 ? 28.712 -10.181 -20.493 1.00 88.62 87 ASN A C 1
ATOM 688 O O . ASN A 1 87 ? 29.539 -10.878 -21.070 1.00 88.62 87 ASN A O 1
ATOM 692 N N . GLN A 1 88 ? 27.750 -9.536 -21.161 1.00 85.62 88 GLN A N 1
ATOM 693 C CA . GLN A 1 88 ? 27.619 -9.586 -22.625 1.00 85.62 88 GLN A CA 1
ATOM 694 C C . GLN A 1 88 ? 28.211 -8.366 -23.351 1.00 85.62 88 GLN A C 1
ATOM 696 O O . GLN A 1 88 ? 28.138 -8.290 -24.575 1.00 85.62 88 GLN A O 1
ATOM 701 N N . GLY A 1 89 ? 28.778 -7.393 -22.626 1.00 87.69 89 GLY A N 1
ATOM 702 C CA . GLY A 1 89 ? 29.314 -6.156 -23.210 1.00 87.69 89 GLY A CA 1
ATOM 703 C C . GLY A 1 89 ? 28.257 -5.277 -23.895 1.00 87.69 89 GLY A C 1
ATOM 704 O O . GLY A 1 89 ? 28.587 -4.433 -24.728 1.00 87.69 89 GLY A O 1
ATOM 705 N N . VAL A 1 90 ? 26.975 -5.468 -23.571 1.00 93.00 90 VAL A N 1
ATOM 706 C CA . VAL A 1 90 ? 25.855 -4.793 -24.235 1.00 93.00 90 VAL A CA 1
ATOM 707 C C . VAL A 1 90 ? 25.579 -3.462 -23.541 1.00 93.00 90 VAL A C 1
ATOM 709 O O . VAL A 1 90 ? 24.898 -3.382 -22.516 1.00 93.00 90 VAL A O 1
ATOM 712 N N . TRP A 1 91 ? 26.092 -2.388 -24.136 1.00 84.81 91 TRP A N 1
ATOM 713 C CA . TRP A 1 91 ? 26.029 -1.034 -23.576 1.00 84.81 91 TRP A CA 1
ATOM 714 C C . TRP A 1 91 ? 24.598 -0.499 -23.396 1.00 84.81 91 TRP A C 1
ATOM 716 O O . TRP A 1 91 ? 24.319 0.246 -22.456 1.00 84.81 91 TRP A O 1
ATOM 726 N N . SER A 1 92 ? 23.658 -0.920 -24.250 1.00 86.94 92 SER A N 1
ATOM 727 C CA . SER A 1 92 ? 22.245 -0.538 -24.132 1.00 86.94 92 SER A CA 1
ATOM 728 C C . SER A 1 92 ? 21.600 -1.079 -22.851 1.00 86.94 92 SER A C 1
ATOM 730 O O . SER A 1 92 ? 20.840 -0.359 -22.206 1.00 86.94 92 SER A O 1
ATOM 732 N N . LEU A 1 93 ? 21.951 -2.294 -22.417 1.00 85.62 93 LEU A N 1
ATOM 733 C CA . LEU A 1 93 ? 21.463 -2.866 -21.157 1.00 85.62 93 LEU A CA 1
ATOM 734 C C . LEU A 1 93 ? 22.035 -2.129 -19.942 1.00 85.62 93 LEU A C 1
ATOM 736 O O . LEU A 1 93 ? 21.316 -1.892 -18.972 1.00 85.62 93 LEU A O 1
ATOM 740 N N . MET A 1 94 ? 23.293 -1.685 -20.013 1.00 83.50 94 MET A N 1
ATOM 741 C CA . MET A 1 94 ? 23.890 -0.858 -18.959 1.00 83.50 94 MET A CA 1
ATOM 742 C C . MET A 1 94 ? 23.168 0.491 -18.827 1.00 83.50 94 MET A C 1
ATOM 744 O O . MET A 1 94 ? 22.843 0.906 -17.714 1.00 83.50 94 MET A O 1
ATOM 748 N N . ALA A 1 95 ? 22.836 1.141 -19.947 1.00 87.38 95 ALA A N 1
ATOM 749 C CA . ALA A 1 95 ? 22.069 2.388 -19.944 1.00 87.38 95 ALA A CA 1
ATOM 750 C C . ALA A 1 95 ? 20.651 2.200 -19.369 1.00 87.38 95 ALA A C 1
ATOM 752 O O . ALA A 1 95 ? 20.197 3.003 -18.550 1.00 87.38 95 ALA A O 1
ATOM 753 N N . ILE A 1 96 ? 19.975 1.106 -19.735 1.00 87.50 96 ILE A N 1
ATOM 754 C CA . ILE A 1 96 ? 18.648 0.755 -19.208 1.00 87.50 96 ILE A CA 1
ATOM 755 C C . ILE A 1 96 ? 18.710 0.497 -17.697 1.00 87.50 96 ILE A C 1
ATOM 757 O O . ILE A 1 96 ? 17.858 0.991 -16.960 1.00 87.50 96 ILE A O 1
ATOM 761 N N . SER A 1 97 ? 19.738 -0.201 -17.208 1.00 84.19 97 SER A N 1
ATOM 762 C CA . SER A 1 97 ? 19.945 -0.406 -15.770 1.00 84.19 97 SER A CA 1
ATOM 763 C C . SER A 1 97 ? 20.075 0.917 -15.008 1.00 84.19 97 SER A C 1
ATOM 765 O O . SER A 1 97 ? 19.448 1.092 -13.960 1.00 84.19 97 SER A O 1
ATOM 767 N N . VAL A 1 98 ? 20.862 1.865 -15.526 1.00 85.62 98 VAL A N 1
ATOM 768 C CA . VAL A 1 98 ? 21.026 3.188 -14.901 1.00 85.62 98 VAL A CA 1
ATOM 769 C C . VAL A 1 98 ? 19.697 3.942 -14.869 1.00 85.62 98 VAL A C 1
ATOM 771 O O . VAL A 1 98 ? 19.356 4.523 -13.840 1.00 85.62 98 VAL A O 1
ATOM 774 N N . ALA A 1 99 ? 18.907 3.884 -15.944 1.00 84.88 99 ALA A N 1
ATOM 775 C CA . ALA A 1 99 ? 17.588 4.511 -15.990 1.00 84.88 99 ALA A CA 1
ATOM 776 C C . ALA A 1 99 ? 16.607 3.893 -14.973 1.00 84.88 99 ALA A C 1
ATOM 778 O O . ALA A 1 99 ? 15.922 4.628 -14.260 1.00 84.88 99 ALA A O 1
ATOM 779 N N . ILE A 1 100 ? 16.578 2.560 -14.851 1.00 84.06 100 ILE A N 1
ATOM 780 C CA . ILE A 1 100 ? 15.731 1.840 -13.882 1.00 84.06 100 ILE A CA 1
ATOM 781 C C . ILE A 1 100 ? 16.127 2.196 -12.443 1.00 84.06 100 ILE A C 1
ATOM 783 O O . ILE A 1 100 ? 15.259 2.492 -11.615 1.00 84.06 100 ILE A O 1
ATOM 787 N N . ALA A 1 101 ? 17.428 2.210 -12.142 1.00 82.38 101 ALA A N 1
ATOM 788 C CA . ALA A 1 101 ? 17.935 2.582 -10.824 1.00 82.38 101 ALA A CA 1
ATOM 789 C C . ALA A 1 101 ? 17.638 4.053 -10.497 1.00 82.38 101 ALA A C 1
ATOM 791 O O . ALA A 1 101 ? 17.187 4.362 -9.392 1.00 82.38 101 ALA A O 1
ATOM 792 N N . PHE A 1 102 ? 17.823 4.952 -11.468 1.00 82.56 102 PHE A N 1
ATOM 793 C CA . PHE A 1 102 ? 17.521 6.372 -11.320 1.00 82.56 102 PHE A CA 1
ATOM 794 C C . PHE A 1 102 ? 16.037 6.598 -11.019 1.00 82.56 102 PHE A C 1
ATOM 796 O O . PHE A 1 102 ? 15.725 7.284 -10.048 1.00 82.56 102 PHE A O 1
ATOM 803 N N . TRP A 1 103 ? 15.131 5.945 -11.758 1.00 73.88 103 TRP A N 1
ATOM 804 C CA . TRP A 1 103 ? 13.690 5.998 -11.483 1.00 73.88 103 TRP A CA 1
ATOM 805 C C . TRP A 1 103 ? 13.333 5.448 -10.098 1.00 73.88 103 TRP A C 1
ATOM 807 O O . TRP A 1 103 ? 12.558 6.068 -9.372 1.00 73.88 103 TRP A O 1
ATOM 817 N N . GLY A 1 104 ? 13.945 4.336 -9.679 1.00 72.06 104 GLY A N 1
ATOM 818 C CA . GLY A 1 104 ? 13.726 3.759 -8.347 1.00 72.06 104 GLY A CA 1
ATOM 819 C C . GLY A 1 104 ? 14.225 4.627 -7.179 1.00 72.06 104 GLY A C 1
ATOM 820 O O . GLY A 1 104 ? 13.744 4.476 -6.053 1.00 72.06 104 GLY A O 1
ATOM 821 N N . ILE A 1 105 ? 15.180 5.531 -7.420 1.00 71.62 105 ILE A N 1
ATOM 822 C CA . ILE A 1 105 ? 15.738 6.447 -6.411 1.00 71.62 105 ILE A CA 1
ATOM 823 C C . ILE A 1 105 ? 15.016 7.801 -6.428 1.00 71.62 105 ILE A C 1
ATOM 825 O O . ILE A 1 105 ? 14.747 8.364 -5.363 1.00 71.62 105 ILE A O 1
ATOM 829 N N . SER A 1 106 ? 14.657 8.320 -7.605 1.00 68.00 106 SER A N 1
ATOM 830 C CA . SER A 1 106 ? 13.993 9.623 -7.746 1.00 68.00 106 SER A CA 1
ATOM 831 C C . SER A 1 106 ? 12.634 9.697 -7.046 1.00 68.00 106 SER A C 1
ATOM 833 O O . SER A 1 106 ? 12.233 10.777 -6.612 1.00 68.00 106 SER A O 1
ATOM 835 N N . ASP A 1 107 ? 11.962 8.559 -6.858 1.00 63.19 107 ASP A N 1
ATOM 836 C CA . ASP A 1 107 ? 10.674 8.475 -6.162 1.00 63.19 107 ASP A CA 1
ATOM 837 C C . ASP A 1 107 ? 10.767 8.818 -4.657 1.00 63.19 107 ASP A C 1
ATOM 839 O O . ASP A 1 107 ? 9.760 9.183 -4.048 1.00 63.19 107 ASP A O 1
ATOM 843 N N . ILE A 1 108 ? 11.967 8.785 -4.050 1.00 59.44 108 ILE A N 1
ATOM 844 C CA . ILE A 1 108 ? 12.179 9.137 -2.632 1.00 59.44 108 ILE A CA 1
ATOM 845 C C . ILE A 1 108 ? 12.736 10.546 -2.420 1.00 59.44 108 ILE A C 1
ATOM 847 O O . ILE A 1 108 ? 12.722 11.051 -1.297 1.00 59.44 108 ILE A O 1
ATOM 851 N N . CYS A 1 109 ? 13.248 11.187 -3.473 1.00 52.56 109 CYS A N 1
ATOM 852 C CA . CYS A 1 109 ? 14.012 12.412 -3.310 1.00 52.56 109 CYS A CA 1
ATOM 853 C C . CYS A 1 109 ? 13.067 13.602 -3.032 1.00 52.56 109 CYS A C 1
ATOM 855 O O . CYS A 1 109 ? 12.284 13.979 -3.913 1.00 52.56 109 CYS A O 1
ATOM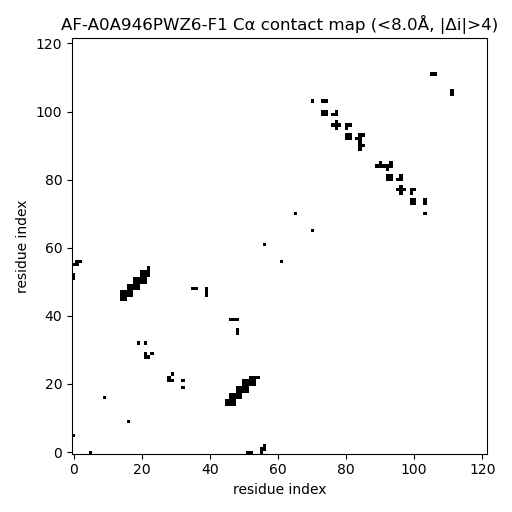 857 N N . PRO A 1 110 ? 13.137 14.249 -1.849 1.00 57.12 110 PRO A N 1
ATOM 858 C CA . PRO A 1 110 ? 12.325 15.434 -1.552 1.00 57.12 110 PRO A CA 1
ATOM 859 C C . PRO A 1 110 ? 12.599 16.576 -2.545 1.00 57.12 110 PRO A C 1
ATOM 861 O O . PRO A 1 110 ? 11.704 17.365 -2.842 1.00 57.12 110 PRO A O 1
ATOM 864 N N . LEU A 1 111 ? 13.796 16.594 -3.139 1.00 59.38 111 LEU A N 1
ATOM 865 C CA . LEU A 1 111 ? 14.189 17.522 -4.195 1.00 59.38 111 LEU A CA 1
ATOM 866 C C . LEU A 1 111 ? 13.369 17.329 -5.484 1.00 59.38 111 LEU A C 1
ATOM 868 O O . LEU A 1 111 ? 12.920 18.306 -6.071 1.00 59.38 111 LEU A O 1
ATOM 872 N N . TRP A 1 112 ? 13.093 16.088 -5.902 1.00 58.06 112 TRP A N 1
ATOM 873 C CA . TRP A 1 112 ? 12.295 15.816 -7.108 1.00 58.06 112 TRP A CA 1
ATOM 874 C C . TRP A 1 112 ? 10.814 16.165 -6.906 1.00 58.06 112 TRP A C 1
ATOM 876 O O . TRP A 1 112 ? 10.147 16.663 -7.815 1.00 58.06 112 TRP A O 1
ATOM 886 N N . SER A 1 113 ? 10.307 15.978 -5.682 1.00 60.72 113 SER A N 1
ATOM 887 C CA . SER A 1 113 ? 8.983 16.471 -5.283 1.00 60.72 113 SER A CA 1
ATOM 888 C C . SER A 1 113 ? 8.905 18.002 -5.336 1.00 60.72 113 SER A C 1
ATOM 890 O O . SER A 1 113 ? 7.897 18.543 -5.789 1.00 60.72 113 SER A O 1
ATOM 892 N N . ALA A 1 114 ? 9.962 18.701 -4.913 1.00 60.84 114 ALA A N 1
ATOM 893 C CA . ALA A 1 114 ? 10.042 20.160 -4.980 1.00 60.84 114 ALA A CA 1
ATOM 894 C C . ALA A 1 114 ? 10.139 20.674 -6.433 1.00 60.84 114 ALA A C 1
ATOM 896 O O . ALA A 1 114 ? 9.443 21.621 -6.799 1.00 60.84 114 ALA A O 1
ATOM 897 N N . ILE A 1 115 ? 10.919 20.007 -7.291 1.00 64.25 115 ILE A N 1
ATOM 898 C CA . ILE A 1 115 ? 11.086 20.367 -8.711 1.00 64.25 115 ILE A CA 1
ATOM 899 C C . ILE A 1 115 ? 9.788 20.156 -9.508 1.00 64.25 115 ILE A C 1
ATOM 901 O O . ILE A 1 115 ? 9.389 21.035 -10.274 1.00 64.25 115 ILE A O 1
ATOM 905 N N . LYS A 1 116 ? 9.068 19.041 -9.304 1.00 63.75 116 LYS A N 1
ATOM 906 C CA . LYS A 1 116 ? 7.754 18.824 -9.949 1.00 63.75 116 LYS A CA 1
ATOM 907 C C . LYS A 1 116 ? 6.718 19.874 -9.526 1.00 63.75 116 LYS A C 1
ATOM 909 O O . LYS A 1 116 ? 5.904 20.292 -10.347 1.00 63.75 116 LYS A O 1
ATOM 914 N N . GLY A 1 117 ? 6.772 20.342 -8.275 1.00 58.12 117 GLY A N 1
ATOM 915 C CA . GLY A 1 117 ? 5.937 21.448 -7.794 1.00 58.12 117 GLY A CA 1
ATOM 916 C C . GLY A 1 117 ? 6.213 22.777 -8.508 1.00 58.12 117 GLY A C 1
ATOM 917 O O . GLY A 1 117 ? 5.287 23.555 -8.727 1.00 58.12 117 GLY A O 1
ATOM 918 N N . PHE A 1 118 ? 7.461 23.008 -8.920 1.00 59.72 118 PHE A N 1
ATOM 919 C CA . PHE A 1 118 ? 7.864 24.186 -9.688 1.00 59.72 118 PHE A CA 1
ATOM 920 C C . PHE A 1 118 ? 7.398 24.112 -11.151 1.00 59.72 118 PHE A C 1
ATOM 922 O O . PHE A 1 118 ? 6.865 25.087 -11.676 1.00 59.72 118 PHE A O 1
ATOM 929 N N . PHE A 1 119 ? 7.501 22.941 -11.788 1.00 55.88 119 PHE A N 1
ATOM 930 C CA . PHE A 1 119 ? 7.051 22.739 -13.173 1.00 55.88 119 PHE A CA 1
ATOM 931 C C . PHE A 1 119 ? 5.527 22.776 -13.354 1.00 55.88 119 PHE A C 1
ATOM 933 O O . PHE A 1 119 ? 5.056 23.126 -14.429 1.00 55.88 119 PHE A O 1
ATOM 940 N N . ARG A 1 120 ? 4.746 22.458 -12.313 1.00 50.59 120 ARG A N 1
ATOM 941 C CA . ARG A 1 120 ? 3.271 22.483 -12.363 1.00 50.59 120 ARG A CA 1
ATOM 942 C C . ARG A 1 120 ? 2.665 23.886 -12.181 1.00 50.59 120 ARG A C 1
ATOM 944 O O . ARG A 1 120 ? 1.450 24.030 -12.234 1.00 50.59 120 ARG A O 1
ATOM 951 N N . LYS A 1 121 ? 3.489 24.909 -11.921 1.00 50.22 121 LYS A N 1
ATOM 952 C CA . LYS A 1 121 ? 3.064 26.306 -11.702 1.00 50.22 121 LYS A CA 1
ATOM 953 C C . LYS A 1 121 ? 3.179 27.200 -12.947 1.00 50.22 121 LYS A C 1
ATOM 955 O O . LYS A 1 121 ? 3.088 28.419 -12.805 1.00 50.22 121 LYS A O 1
ATOM 960 N N . LYS A 1 122 ? 3.384 26.618 -14.130 1.00 43.72 122 LYS A N 1
ATOM 961 C CA . LYS A 1 122 ? 3.411 27.332 -15.408 1.00 43.72 122 LYS A CA 1
ATOM 962 C C . LYS A 1 122 ? 2.276 26.866 -16.306 1.00 43.72 122 LYS A C 1
ATOM 964 O O . LYS A 1 122 ? 1.998 25.648 -16.280 1.00 43.72 122 LYS A O 1
#